Protein AF-A0A7V8ECC7-F1 (afdb_monomer_lite)

Radius of gyration: 17.74 Å; chains: 1; bounding box: 65×34×39 Å

Secondary structure (DSSP, 8-state):
-PPPSSTT-HHHHHHHHHHT--HHHHHHHH-TTHHHH---HHHHHHHHHHTTEEEEEEE-HHHHHHH--------THHHHHHT--EEEEEE-TTS-EEEEEE-SS-EE---TT--S-B-GGGSEEEEEEEEEEP----S-------------

Foldseek 3Di:
DAAQPAPACQVLSQLCVLVVHDSVVSCVLVDVCRNPVHDDVVSVLVSLVVVQWPWDKFFEPVQCVLPVDDDDGDYLCVLQVVLAKKWWWFQDPVRDTGIWIDHSAWIHGNHPVDPDTHGSVVTHTGMITTTGHDPPPPDDPPPDDDDDDDDD

Sequence (152 aa):
MISQRTPFDCGIATLANALGITYEQSLNHYGHDKQRNGVTIQQTASILFALGYAPVYTALPGFVKASGIDMSTASPDILERLAHPAILQILTPSGLLHQVFFDGKNIHDPSPSVDGPRSVSEYECVDAVILYERFHRGGFLSNRKGLMGDGL

Structure (mmCIF, N/CA/C/O backbone):
data_AF-A0A7V8ECC7-F1
#
_entry.id   AF-A0A7V8ECC7-F1
#
loop_
_atom_site.group_PDB
_atom_site.id
_atom_site.type_symbol
_atom_site.label_atom_id
_atom_site.label_alt_id
_atom_site.label_comp_id
_atom_site.label_asym_id
_atom_site.label_entity_id
_atom_site.label_seq_id
_atom_site.pdbx_PDB_ins_code
_atom_site.Cartn_x
_atom_site.Cartn_y
_atom_site.Cartn_z
_atom_site.occupancy
_atom_site.B_iso_or_equiv
_atom_site.auth_seq_id
_atom_site.auth_comp_id
_atom_site.auth_asym_id
_atom_site.auth_atom_id
_atom_site.pdbx_PDB_model_num
ATOM 1 N N . MET A 1 1 ? -11.295 9.871 -0.480 1.00 87.19 1 MET A N 1
ATOM 2 C CA . MET A 1 1 ? -9.991 9.188 -0.537 1.00 87.19 1 MET A CA 1
ATOM 3 C C . MET A 1 1 ? -8.950 10.117 0.072 1.00 87.19 1 MET A C 1
ATOM 5 O O . MET A 1 1 ? -8.998 11.311 -0.199 1.00 87.19 1 MET A O 1
ATOM 9 N N . ILE A 1 2 ? -8.085 9.603 0.943 1.00 95.12 2 ILE A N 1
ATOM 10 C CA . ILE A 1 2 ? -6.954 10.328 1.530 1.00 95.12 2 ILE A CA 1
ATOM 11 C C . ILE A 1 2 ? -5.767 10.197 0.576 1.00 95.12 2 ILE A C 1
ATOM 13 O O . ILE A 1 2 ? -5.326 9.080 0.313 1.00 95.12 2 ILE A O 1
ATOM 17 N N . SER A 1 3 ? -5.260 11.321 0.073 1.00 96.31 3 SER A N 1
ATOM 18 C CA . SER A 1 3 ? -4.077 11.350 -0.792 1.00 96.31 3 SER A CA 1
ATOM 19 C C . SER A 1 3 ? -2.780 11.320 0.017 1.00 96.31 3 SER A C 1
ATOM 21 O O . SER A 1 3 ? -2.717 11.821 1.146 1.00 96.31 3 SER A O 1
ATOM 23 N N . GLN A 1 4 ? -1.733 10.761 -0.584 1.00 95.31 4 GLN A N 1
ATOM 24 C CA . GLN A 1 4 ? -0.362 10.866 -0.096 1.00 95.31 4 GLN A CA 1
ATOM 25 C C . GLN A 1 4 ? 0.095 12.337 -0.176 1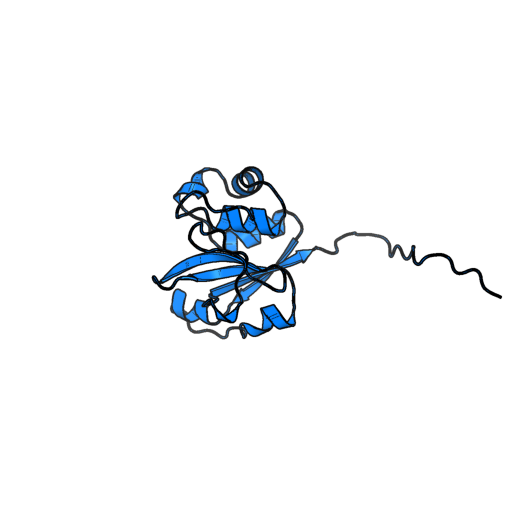.00 95.31 4 GLN A C 1
ATOM 27 O O . GLN A 1 4 ? -0.332 13.079 -1.064 1.00 95.31 4 GLN A O 1
ATOM 32 N N . ARG A 1 5 ? 0.933 12.788 0.760 1.00 94.38 5 ARG A N 1
ATOM 33 C CA . ARG A 1 5 ? 1.390 14.188 0.857 1.00 94.38 5 ARG A CA 1
ATOM 34 C C . ARG A 1 5 ? 2.840 14.354 0.422 1.00 94.38 5 ARG A C 1
ATOM 36 O O . ARG A 1 5 ? 3.260 15.463 0.098 1.00 94.38 5 ARG A O 1
ATOM 43 N N . THR A 1 6 ? 3.609 13.272 0.429 1.00 92.31 6 THR A N 1
ATOM 44 C CA . THR A 1 6 ? 5.003 13.225 -0.007 1.00 92.31 6 THR A CA 1
ATOM 45 C C . THR A 1 6 ? 5.186 12.074 -0.997 1.00 92.31 6 THR A C 1
ATOM 47 O O . THR A 1 6 ? 4.327 11.205 -1.115 1.00 92.31 6 THR A O 1
ATOM 50 N N . PRO A 1 7 ? 6.312 11.998 -1.720 1.00 90.81 7 PRO A N 1
ATOM 51 C CA . PRO A 1 7 ? 6.609 10.832 -2.553 1.00 90.81 7 PRO A CA 1
ATOM 52 C C . PRO A 1 7 ? 6.763 9.512 -1.776 1.00 90.81 7 PRO A C 1
ATOM 54 O O . PRO A 1 7 ? 6.812 8.456 -2.395 1.00 90.81 7 PRO A O 1
ATOM 57 N N . PHE A 1 8 ? 6.861 9.559 -0.443 1.00 92.94 8 PHE A N 1
ATOM 58 C CA . PHE A 1 8 ? 7.220 8.408 0.389 1.00 92.94 8 PHE A CA 1
ATOM 59 C C . PHE A 1 8 ? 6.067 7.903 1.265 1.00 92.94 8 PHE A C 1
ATOM 61 O O . PHE A 1 8 ? 6.144 6.802 1.796 1.00 92.94 8 PHE A O 1
ATOM 68 N N . ASP A 1 9 ? 4.992 8.670 1.446 1.00 95.62 9 ASP A N 1
ATOM 69 C CA . ASP A 1 9 ? 3.944 8.375 2.432 1.00 95.62 9 ASP A CA 1
ATOM 70 C C . ASP A 1 9 ? 2.705 7.669 1.854 1.00 95.62 9 ASP A C 1
ATOM 72 O O . ASP A 1 9 ? 1.646 7.646 2.488 1.00 95.62 9 ASP A O 1
ATOM 76 N N . CYS A 1 10 ? 2.829 7.032 0.686 1.00 96.94 10 CYS A N 1
ATOM 77 C CA . CYS A 1 10 ? 1.734 6.286 0.070 1.00 96.94 10 CYS A CA 1
ATOM 78 C C . CYS A 1 10 ? 1.185 5.174 0.969 1.00 96.94 10 CYS A C 1
ATOM 80 O O . CYS A 1 10 ? -0.028 5.028 1.075 1.00 96.94 10 CYS A O 1
ATOM 82 N N . GLY A 1 11 ? 2.040 4.447 1.695 1.00 97.50 11 GLY A N 1
ATOM 83 C CA . GLY A 1 11 ? 1.586 3.425 2.643 1.00 97.50 11 GLY A CA 1
ATOM 84 C C . GLY A 1 11 ? 0.805 3.999 3.832 1.00 97.50 11 GLY A C 1
ATOM 85 O O . GLY A 1 11 ? -0.163 3.390 4.279 1.00 97.50 11 GLY A O 1
ATOM 86 N N . ILE A 1 12 ? 1.143 5.213 4.287 1.00 98.06 12 ILE A N 1
ATOM 87 C CA . ILE A 1 12 ? 0.396 5.911 5.348 1.00 98.06 12 ILE A CA 1
ATOM 88 C C . ILE A 1 12 ? -1.005 6.273 4.845 1.00 98.06 12 ILE A C 1
ATOM 90 O O . ILE A 1 12 ? -1.999 5.968 5.508 1.00 98.06 12 ILE A O 1
ATOM 94 N N . ALA A 1 13 ? -1.103 6.888 3.665 1.00 98.06 13 ALA A N 1
ATOM 95 C CA . ALA A 1 13 ? -2.388 7.237 3.068 1.00 98.06 13 ALA A CA 1
ATOM 96 C C . ALA A 1 13 ? -3.229 5.986 2.755 1.00 98.06 13 ALA A C 1
ATOM 98 O O . ALA A 1 13 ? -4.426 5.951 3.036 1.00 98.06 13 ALA A O 1
ATOM 99 N N . THR A 1 14 ? -2.604 4.928 2.244 1.00 98.31 14 THR A N 1
ATOM 100 C CA . THR A 1 14 ? -3.257 3.650 1.939 1.00 98.31 14 THR A CA 1
ATOM 101 C C . THR A 1 14 ? -3.824 2.977 3.182 1.00 98.31 14 THR A C 1
ATOM 103 O O . THR A 1 14 ? -4.998 2.610 3.178 1.00 98.31 14 THR A O 1
ATOM 106 N N . LEU A 1 15 ? -3.061 2.892 4.279 1.00 98.38 15 LEU A N 1
ATOM 107 C CA . LEU A 1 15 ? -3.580 2.371 5.546 1.00 98.38 15 LEU A CA 1
ATOM 108 C C . LEU A 1 15 ? -4.738 3.231 6.080 1.00 98.38 15 LEU A C 1
ATOM 110 O O . LEU A 1 15 ? -5.727 2.691 6.573 1.00 98.38 15 LEU A O 1
ATOM 114 N N . ALA A 1 16 ? -4.649 4.559 5.941 1.00 98.12 16 ALA A N 1
ATOM 115 C CA . ALA A 1 16 ? -5.713 5.466 6.363 1.00 98.12 16 ALA A CA 1
ATOM 116 C C . ALA A 1 16 ? -7.025 5.203 5.602 1.00 98.12 16 ALA A C 1
ATOM 118 O O . ALA A 1 16 ? -8.084 5.089 6.219 1.00 98.12 16 ALA A O 1
ATOM 119 N N . ASN A 1 17 ? -6.946 5.043 4.275 1.00 97.62 17 ASN A N 1
ATOM 120 C CA . ASN A 1 17 ? -8.096 4.683 3.444 1.00 97.62 17 ASN A CA 1
ATOM 121 C C . ASN A 1 17 ? -8.651 3.299 3.810 1.00 97.62 17 ASN A C 1
ATOM 123 O O . ASN A 1 17 ? -9.862 3.165 3.968 1.00 97.62 17 ASN A O 1
ATOM 127 N N . ALA A 1 18 ? -7.781 2.301 3.989 1.00 97.25 18 ALA A N 1
ATOM 128 C CA . ALA A 1 18 ? -8.188 0.929 4.284 1.00 97.25 18 ALA A CA 1
ATOM 129 C C . ALA A 1 18 ? -8.928 0.797 5.624 1.00 97.25 18 ALA A C 1
ATOM 131 O O . ALA A 1 18 ? -9.862 0.009 5.740 1.00 97.25 18 ALA A O 1
ATOM 132 N N . LEU A 1 19 ? -8.524 1.576 6.632 1.00 96.44 19 LEU A N 1
ATOM 133 C CA . LEU A 1 19 ? -9.116 1.542 7.972 1.00 96.44 19 LEU A CA 1
ATOM 134 C C . LEU A 1 19 ? -10.216 2.591 8.195 1.00 96.44 19 LEU A C 1
ATOM 136 O O . LEU A 1 19 ? -10.827 2.608 9.262 1.00 96.44 19 LEU A O 1
ATOM 140 N N . GLY A 1 20 ? -10.453 3.493 7.238 1.00 96.50 20 GLY A N 1
ATOM 141 C CA . GLY A 1 20 ? -11.392 4.606 7.415 1.00 96.50 20 GLY A CA 1
ATOM 142 C C . GLY A 1 20 ? -10.980 5.584 8.525 1.00 96.50 20 GLY A C 1
ATOM 143 O O . GLY A 1 20 ? -11.839 6.169 9.184 1.00 96.50 20 GLY A O 1
ATOM 144 N N . ILE A 1 21 ? -9.674 5.753 8.749 1.00 97.56 21 ILE A N 1
ATOM 145 C CA . ILE A 1 21 ? -9.103 6.650 9.767 1.00 97.56 21 ILE A CA 1
ATOM 146 C C . ILE A 1 21 ? -8.451 7.871 9.116 1.00 97.56 21 ILE A C 1
ATOM 148 O O . ILE A 1 21 ? -8.227 7.921 7.910 1.00 97.56 21 ILE A O 1
ATOM 152 N N . THR A 1 22 ? -8.116 8.880 9.916 1.00 98.00 22 THR A N 1
ATOM 153 C CA . THR A 1 22 ? -7.379 10.051 9.424 1.00 98.00 22 THR A CA 1
ATOM 154 C C . THR A 1 22 ? -5.933 9.701 9.066 1.00 98.00 22 THR A C 1
ATOM 156 O O . THR A 1 22 ? -5.339 8.773 9.620 1.00 98.00 22 THR A O 1
ATOM 159 N N . TYR A 1 23 ? -5.330 10.504 8.183 1.00 97.50 23 TYR A N 1
ATOM 160 C CA . TYR A 1 23 ? -3.907 10.391 7.853 1.00 97.50 23 TYR A CA 1
ATOM 161 C C . TYR A 1 23 ? -3.031 10.436 9.117 1.00 97.50 23 TYR A C 1
ATOM 163 O O . TYR A 1 23 ? -2.111 9.636 9.240 1.00 97.50 23 TYR A O 1
ATOM 171 N N . GLU A 1 24 ? -3.336 11.308 10.087 1.00 97.38 24 GLU A N 1
ATOM 172 C CA . GLU A 1 24 ? -2.506 11.433 11.296 1.00 97.38 24 GLU A CA 1
ATOM 173 C C . GLU A 1 24 ? -2.615 10.214 12.209 1.00 97.38 24 GLU A C 1
ATOM 175 O O . GLU A 1 24 ? -1.622 9.789 12.792 1.00 97.38 24 GLU A O 1
ATOM 180 N N . GLN A 1 25 ? -3.799 9.603 12.302 1.00 97.75 25 GLN A N 1
ATOM 181 C CA . GLN A 1 25 ? -3.958 8.337 13.021 1.00 97.75 25 GLN A CA 1
ATOM 182 C C . GLN A 1 25 ? -3.139 7.225 12.360 1.00 97.75 25 GLN A C 1
ATOM 184 O O . GLN A 1 25 ? -2.440 6.493 13.055 1.00 97.75 25 GLN A O 1
ATOM 189 N N . SER A 1 26 ? -3.162 7.145 11.026 1.00 97.88 26 SER A N 1
ATOM 190 C CA . SER A 1 26 ? -2.321 6.209 10.274 1.00 97.88 26 SER A CA 1
ATOM 191 C C . SER A 1 26 ? -0.827 6.471 10.496 1.00 97.88 26 SER A C 1
ATOM 193 O O . SER A 1 26 ? -0.074 5.551 10.815 1.00 97.88 26 SER A O 1
ATOM 195 N N . LEU A 1 27 ? -0.394 7.734 10.427 1.00 96.94 27 LEU A N 1
ATOM 196 C CA . LEU A 1 27 ? 0.993 8.123 10.674 1.00 96.94 27 LEU A CA 1
ATOM 197 C C . LEU A 1 27 ? 1.458 7.717 12.076 1.00 96.94 27 LEU A C 1
ATOM 199 O O . LEU A 1 27 ? 2.572 7.220 12.230 1.00 96.94 27 LEU A O 1
ATOM 203 N N . ASN A 1 28 ? 0.601 7.873 13.084 1.00 97.25 28 ASN A N 1
ATOM 204 C CA . ASN A 1 28 ? 0.909 7.491 14.460 1.00 97.25 28 ASN A CA 1
ATOM 205 C C . ASN A 1 28 ? 1.162 5.984 14.618 1.00 97.25 28 ASN A C 1
ATOM 207 O O . ASN A 1 28 ? 1.932 5.596 15.493 1.00 97.25 28 ASN A O 1
ATOM 211 N N . HIS A 1 29 ? 0.565 5.132 13.776 1.00 97.00 29 HIS A N 1
ATOM 212 C CA . HIS A 1 29 ? 0.855 3.695 13.786 1.00 97.00 29 HIS A CA 1
ATOM 213 C C . HIS A 1 29 ? 2.246 3.362 13.234 1.00 97.00 29 HIS A C 1
ATOM 215 O O . HIS A 1 29 ? 2.864 2.400 13.687 1.00 97.00 29 HIS A O 1
ATOM 221 N N . TYR A 1 30 ? 2.747 4.148 12.280 1.00 95.81 30 TYR A N 1
ATOM 222 C CA . TYR A 1 30 ? 4.050 3.929 11.647 1.00 95.81 30 TYR A CA 1
ATOM 223 C C . TYR A 1 30 ? 5.211 4.658 12.337 1.00 95.81 30 TYR A C 1
ATOM 225 O O . TYR A 1 30 ? 6.339 4.163 12.320 1.00 95.81 30 TYR A O 1
ATOM 233 N N . GLY A 1 31 ? 4.944 5.829 12.918 1.00 93.06 31 GLY A N 1
ATOM 234 C CA . GLY A 1 31 ? 5.950 6.774 13.396 1.00 93.06 31 GLY A CA 1
ATOM 235 C C . GLY A 1 31 ? 6.195 7.925 12.412 1.00 93.06 31 GLY A C 1
ATOM 236 O O . GLY A 1 31 ? 6.176 7.758 11.191 1.00 93.06 31 GLY A O 1
ATOM 237 N N . HIS A 1 32 ? 6.442 9.123 12.952 1.00 89.19 32 HIS A N 1
ATOM 238 C CA . HIS A 1 32 ? 6.552 10.362 12.168 1.00 89.19 32 HIS A CA 1
ATOM 239 C C . HIS A 1 32 ? 7.704 10.374 11.147 1.00 89.19 32 HIS A C 1
ATOM 241 O O . HIS A 1 32 ? 7.626 11.076 10.140 1.00 89.19 32 HIS A O 1
ATOM 247 N N . ASP A 1 33 ? 8.766 9.592 11.358 1.00 87.25 33 ASP A N 1
ATOM 248 C CA . ASP A 1 33 ? 9.901 9.502 10.432 1.00 87.25 33 ASP A CA 1
ATOM 249 C C . ASP A 1 33 ? 9.523 8.860 9.085 1.00 87.25 33 ASP A C 1
ATOM 251 O O . ASP A 1 33 ? 10.180 9.100 8.067 1.00 87.25 33 ASP A O 1
ATOM 255 N N . LYS A 1 34 ? 8.434 8.081 9.042 1.00 87.69 34 LYS A N 1
ATOM 256 C CA . LYS A 1 34 ? 8.020 7.335 7.846 1.00 87.69 34 LYS A CA 1
ATOM 257 C C . LYS A 1 34 ? 7.480 8.199 6.716 1.00 87.69 34 LYS A C 1
ATOM 259 O O . LYS A 1 34 ? 7.516 7.766 5.569 1.00 87.69 34 LYS A O 1
ATOM 264 N N . GLN A 1 35 ? 7.137 9.458 6.985 1.00 87.62 35 GLN A N 1
ATOM 265 C CA . GLN A 1 35 ? 6.808 10.426 5.929 1.00 87.62 35 GLN A CA 1
ATOM 266 C C . GLN A 1 35 ? 7.978 10.719 4.977 1.00 87.62 35 GLN A C 1
ATOM 268 O O . GLN A 1 35 ? 7.762 11.274 3.899 1.00 87.62 35 GLN A O 1
ATOM 273 N N . ARG A 1 36 ? 9.216 10.396 5.385 1.00 88.69 36 ARG A N 1
ATOM 274 C CA . ARG A 1 36 ? 10.444 10.665 4.618 1.00 88.69 36 ARG A CA 1
ATOM 275 C C . ARG A 1 36 ? 11.167 9.408 4.138 1.00 88.69 36 ARG A C 1
ATOM 277 O O . ARG A 1 36 ? 11.985 9.512 3.235 1.00 88.69 36 ARG A O 1
ATOM 284 N N . ASN A 1 37 ? 10.875 8.253 4.734 1.00 89.06 37 ASN A N 1
ATOM 285 C CA . ASN A 1 37 ? 11.599 7.001 4.481 1.00 89.06 37 ASN A CA 1
ATOM 286 C C . ASN A 1 37 ? 10.734 5.916 3.828 1.00 89.06 37 ASN A C 1
ATOM 288 O O . ASN A 1 37 ? 11.255 4.876 3.435 1.00 89.06 37 ASN A O 1
ATOM 292 N N . GLY A 1 38 ? 9.424 6.143 3.732 1.00 92.88 38 GLY A N 1
ATOM 293 C CA . GLY A 1 38 ? 8.480 5.140 3.271 1.00 92.88 38 GLY A CA 1
ATOM 294 C C . GLY A 1 38 ? 8.274 4.008 4.265 1.00 92.88 38 GLY A C 1
ATOM 295 O O . GLY A 1 38 ? 8.839 3.983 5.363 1.00 92.88 38 GLY A O 1
ATOM 296 N N . VAL A 1 39 ? 7.395 3.090 3.878 1.00 95.12 39 VAL A N 1
ATOM 297 C CA . VAL A 1 39 ? 7.006 1.935 4.685 1.00 95.12 39 VAL A CA 1
ATOM 298 C C . VAL A 1 39 ? 6.967 0.692 3.814 1.00 95.12 39 VAL A C 1
ATOM 300 O O . VAL A 1 39 ? 6.635 0.758 2.630 1.00 95.12 39 VAL A O 1
ATOM 303 N N . THR A 1 40 ? 7.290 -0.454 4.400 1.00 95.25 40 THR A N 1
ATOM 304 C CA . THR A 1 40 ? 7.171 -1.743 3.717 1.00 95.25 40 THR A CA 1
ATOM 305 C C . THR A 1 40 ? 5.785 -2.334 3.937 1.00 95.25 40 THR A C 1
ATOM 307 O O . THR A 1 40 ? 5.124 -2.055 4.941 1.00 95.25 40 THR A O 1
ATOM 310 N N . ILE A 1 41 ? 5.331 -3.201 3.032 1.00 96.00 41 ILE A N 1
ATOM 311 C CA . ILE A 1 41 ? 4.047 -3.884 3.219 1.00 96.00 41 ILE A CA 1
ATOM 312 C C . ILE A 1 41 ? 4.065 -4.830 4.437 1.00 96.00 41 ILE A C 1
ATOM 314 O O . ILE A 1 41 ? 3.042 -5.052 5.080 1.00 96.00 41 ILE A O 1
ATOM 318 N N . GLN A 1 42 ? 5.236 -5.347 4.828 1.00 95.19 42 GLN A N 1
ATOM 319 C CA . GLN A 1 42 ? 5.388 -6.173 6.030 1.00 95.19 42 GLN A CA 1
ATOM 320 C C . GLN A 1 42 ? 5.179 -5.349 7.310 1.00 95.19 42 GLN A C 1
ATOM 322 O O . GLN A 1 42 ? 4.610 -5.855 8.283 1.00 95.19 42 GLN A O 1
ATOM 327 N N . GLN A 1 43 ? 5.584 -4.071 7.314 1.00 95.94 43 GLN A N 1
ATOM 328 C CA . GLN A 1 43 ? 5.254 -3.143 8.402 1.00 95.94 43 GLN A CA 1
ATOM 329 C C . GLN A 1 43 ? 3.743 -2.913 8.470 1.00 95.94 43 GLN A C 1
ATOM 331 O O . GLN A 1 43 ? 3.168 -2.992 9.554 1.00 95.94 43 GLN A O 1
ATOM 336 N N . THR A 1 44 ? 3.091 -2.725 7.319 1.00 96.75 44 THR A N 1
ATOM 337 C CA . THR A 1 44 ? 1.628 -2.624 7.221 1.00 96.75 44 THR A CA 1
ATOM 338 C C . THR A 1 44 ? 0.936 -3.861 7.803 1.00 96.75 44 THR A C 1
ATOM 340 O O . THR A 1 44 ? 0.064 -3.732 8.660 1.00 96.75 44 THR A O 1
ATOM 343 N N . ALA A 1 45 ? 1.365 -5.067 7.418 1.00 96.75 45 ALA A N 1
ATOM 344 C CA . ALA A 1 45 ? 0.833 -6.315 7.967 1.00 96.75 45 ALA A CA 1
ATOM 345 C C . ALA A 1 45 ? 1.026 -6.408 9.491 1.00 96.75 45 ALA A C 1
ATOM 347 O O . ALA A 1 45 ? 0.107 -6.793 10.212 1.00 96.75 45 ALA A O 1
ATOM 348 N N . SER A 1 46 ? 2.195 -6.008 9.999 1.00 96.12 46 SER A N 1
ATOM 349 C CA . SER A 1 46 ? 2.485 -6.014 11.439 1.00 96.12 46 SER A CA 1
ATOM 350 C C . SER A 1 46 ? 1.572 -5.061 12.217 1.00 96.12 46 SER A C 1
ATOM 352 O O . SER A 1 46 ? 1.057 -5.427 13.274 1.00 96.12 46 SER A O 1
ATOM 354 N N . ILE A 1 47 ? 1.316 -3.864 11.678 1.00 96.44 47 ILE A N 1
ATOM 355 C CA . ILE A 1 47 ? 0.379 -2.893 12.260 1.00 96.44 47 ILE A CA 1
ATOM 356 C C . ILE A 1 47 ? -1.042 -3.451 12.261 1.00 96.44 47 ILE A C 1
ATOM 358 O O . ILE A 1 47 ? -1.691 -3.452 13.304 1.00 96.44 47 ILE A O 1
ATOM 362 N N . LEU A 1 48 ? -1.517 -3.980 11.130 1.00 96.25 48 LEU A N 1
ATOM 363 C CA . LEU A 1 48 ? -2.851 -4.577 11.034 1.00 96.25 48 LEU A CA 1
ATOM 364 C C . LEU A 1 48 ? -3.037 -5.697 12.066 1.00 96.25 48 LEU A C 1
ATOM 366 O O . LEU A 1 48 ? -4.045 -5.739 12.771 1.00 96.25 48 LEU A O 1
ATOM 370 N N . PHE A 1 49 ? -2.037 -6.565 12.221 1.00 95.44 49 PHE A N 1
ATOM 371 C CA . PHE A 1 49 ? -2.051 -7.615 13.237 1.00 95.44 49 PHE A CA 1
ATOM 372 C C . PHE A 1 49 ? -2.164 -7.050 14.660 1.00 95.44 49 PHE A C 1
ATOM 374 O O . PHE A 1 49 ? -2.962 -7.552 15.457 1.00 95.44 49 PHE A O 1
ATOM 381 N N . ALA A 1 50 ? -1.387 -6.009 14.981 1.00 95.31 50 ALA A N 1
ATOM 382 C CA . ALA A 1 50 ? -1.415 -5.342 16.284 1.00 95.31 50 ALA A CA 1
ATOM 383 C C . ALA A 1 50 ? -2.761 -4.652 16.563 1.00 95.31 50 ALA A C 1
ATOM 385 O O . ALA A 1 50 ? -3.196 -4.593 17.711 1.00 95.31 50 ALA A O 1
ATOM 386 N N . LEU A 1 51 ? -3.449 -4.197 15.513 1.00 94.56 51 LEU A N 1
ATOM 387 C CA . LEU A 1 51 ? -4.800 -3.637 15.573 1.00 94.56 51 LEU A CA 1
ATOM 388 C C . LEU A 1 51 ? -5.908 -4.696 15.679 1.00 94.56 51 LEU A C 1
ATOM 390 O O . LEU A 1 51 ? -7.082 -4.344 15.751 1.00 94.56 51 LEU A O 1
ATOM 394 N N . GLY A 1 52 ? -5.560 -5.984 15.712 1.00 93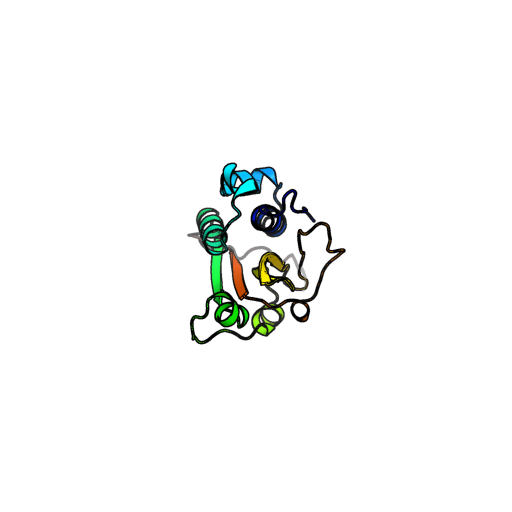.50 52 GLY A N 1
ATOM 395 C CA . GLY A 1 52 ? -6.524 -7.071 15.871 1.00 93.50 52 GLY A CA 1
ATOM 396 C C . GLY A 1 52 ? -7.041 -7.664 14.560 1.00 93.50 52 GLY A C 1
ATOM 397 O O . GLY A 1 52 ? -7.951 -8.486 14.599 1.00 93.50 52 GLY A O 1
ATOM 398 N N . TYR A 1 53 ? -6.453 -7.330 13.413 1.00 94.62 53 TYR A N 1
ATOM 399 C CA . TYR A 1 53 ? -6.737 -8.028 12.158 1.00 94.62 53 TYR A CA 1
ATOM 400 C C . TYR A 1 53 ? -5.970 -9.359 12.073 1.00 94.62 53 TYR A C 1
ATOM 402 O O . TYR A 1 53 ? -5.009 -9.614 12.807 1.00 94.62 53 TYR A O 1
ATOM 410 N N . ALA A 1 54 ? -6.406 -10.223 11.161 1.00 94.00 54 ALA A N 1
ATOM 411 C CA . ALA A 1 54 ? -5.721 -11.430 10.714 1.00 94.00 54 ALA A CA 1
ATOM 412 C C . ALA A 1 54 ? -5.213 -11.208 9.276 1.00 94.00 54 ALA A C 1
ATOM 414 O O . ALA A 1 54 ? -5.798 -11.739 8.332 1.00 94.00 54 ALA A O 1
ATOM 415 N N . PRO A 1 55 ? -4.165 -10.388 9.080 1.00 93.00 55 PRO A N 1
ATOM 416 C CA . PRO A 1 55 ? -3.660 -10.086 7.747 1.00 93.00 55 PRO A CA 1
ATOM 417 C C . PRO A 1 55 ? -3.142 -11.357 7.065 1.00 93.00 55 PRO A C 1
ATOM 419 O O . PRO A 1 55 ? -2.308 -12.071 7.626 1.00 93.00 55 PRO A O 1
ATOM 422 N N . VAL A 1 56 ? -3.607 -11.620 5.843 1.00 94.75 56 VAL A N 1
ATOM 423 C CA . VAL A 1 56 ? -3.107 -12.723 5.009 1.00 94.75 56 VAL A CA 1
ATOM 424 C C . VAL A 1 56 ? -2.215 -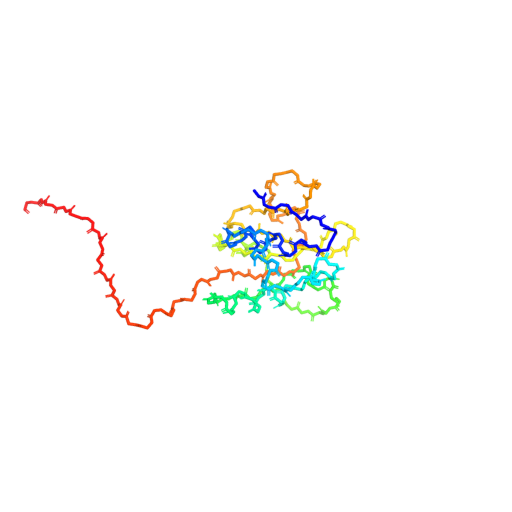12.146 3.921 1.00 94.75 56 VAL A C 1
ATOM 426 O O . VAL A 1 56 ? -2.693 -11.475 3.007 1.00 94.75 56 VAL A O 1
ATOM 429 N N . TYR A 1 57 ? -0.914 -12.403 4.031 1.00 95.19 57 TYR A N 1
ATOM 430 C CA . TYR A 1 57 ? 0.061 -12.008 3.020 1.00 95.19 57 TYR A CA 1
ATOM 431 C C . TYR A 1 57 ? 0.019 -12.965 1.825 1.00 95.19 57 TYR A C 1
ATOM 433 O O . TYR A 1 57 ? 0.063 -14.182 1.997 1.00 95.19 57 TYR A O 1
ATOM 441 N N . THR A 1 58 ? -0.026 -12.410 0.618 1.00 95.94 58 THR A N 1
ATOM 442 C CA . THR A 1 58 ? -0.049 -13.153 -0.644 1.00 95.94 58 THR A CA 1
ATOM 443 C C . THR A 1 58 ? 0.947 -12.531 -1.616 1.00 95.94 58 THR A C 1
ATOM 445 O O . THR A 1 58 ? 0.797 -11.373 -1.995 1.00 95.94 58 THR A O 1
ATOM 448 N N . ALA A 1 59 ? 1.952 -13.298 -2.040 1.00 96.56 59 ALA A N 1
ATOM 449 C CA . ALA A 1 59 ? 2.863 -12.875 -3.100 1.00 96.56 59 ALA A CA 1
ATOM 450 C C . ALA A 1 59 ? 2.193 -13.024 -4.477 1.00 96.56 59 ALA A C 1
ATOM 452 O O . ALA A 1 59 ? 1.590 -14.062 -4.772 1.00 96.56 59 ALA A O 1
ATOM 453 N N . LEU A 1 60 ? 2.328 -11.999 -5.315 1.00 97.00 60 LEU A N 1
ATOM 454 C CA . LEU A 1 60 ? 1.791 -11.925 -6.675 1.00 97.00 60 LEU A CA 1
ATOM 455 C C . LEU A 1 60 ? 2.955 -11.877 -7.685 1.00 97.00 60 LEU A C 1
ATOM 457 O O . LEU A 1 60 ? 4.108 -11.728 -7.272 1.00 97.00 60 LEU A O 1
ATOM 461 N N . PRO A 1 61 ? 2.717 -12.030 -9.002 1.00 95.88 61 PRO A N 1
ATOM 462 C CA . PRO A 1 61 ? 3.798 -12.190 -9.977 1.00 95.88 61 PRO A CA 1
ATOM 463 C C . PRO A 1 61 ? 4.808 -11.033 -9.990 1.00 95.88 61 PRO A C 1
ATOM 465 O O . PRO A 1 61 ? 5.996 -11.258 -10.231 1.00 95.88 61 PRO A O 1
ATOM 468 N N . GLY A 1 62 ? 4.376 -9.812 -9.651 1.00 95.69 62 GLY A N 1
ATOM 469 C CA . GLY A 1 62 ? 5.265 -8.658 -9.524 1.00 95.69 62 GLY A CA 1
ATOM 470 C C . GLY A 1 62 ? 6.340 -8.824 -8.443 1.00 95.69 62 GLY A C 1
ATOM 471 O O . GLY A 1 62 ? 7.391 -8.197 -8.550 1.00 95.69 62 GLY A O 1
ATOM 472 N N . PHE A 1 63 ? 6.148 -9.696 -7.443 1.00 95.88 63 PHE A N 1
ATOM 473 C CA . PHE A 1 63 ? 7.163 -9.999 -6.427 1.00 95.88 63 PHE A CA 1
ATOM 474 C C . PHE A 1 63 ? 8.435 -10.575 -7.036 1.00 95.88 63 PHE A C 1
ATOM 476 O O . PHE A 1 63 ? 9.527 -10.105 -6.720 1.00 95.88 63 PHE A O 1
ATOM 483 N N . VAL A 1 64 ? 8.313 -11.558 -7.934 1.00 95.31 64 VAL A N 1
ATOM 484 C CA . VAL A 1 64 ? 9.472 -12.189 -8.588 1.00 95.31 64 VAL A CA 1
ATOM 485 C C . VAL A 1 64 ? 10.248 -11.144 -9.387 1.00 95.31 64 VAL A C 1
ATOM 487 O O . VAL A 1 64 ? 11.471 -11.074 -9.298 1.00 95.31 64 VAL A O 1
ATOM 490 N N . LYS A 1 65 ? 9.540 -10.260 -10.100 1.00 92.44 65 LYS A N 1
ATOM 491 C CA . LYS A 1 65 ? 10.155 -9.175 -10.874 1.00 92.44 65 LYS A CA 1
ATOM 492 C C . LYS A 1 65 ? 10.841 -8.129 -9.994 1.00 92.44 65 LYS A C 1
ATOM 494 O O . LYS A 1 65 ? 11.950 -7.715 -10.310 1.00 92.44 65 LYS A O 1
ATOM 499 N N . ALA A 1 66 ? 10.193 -7.696 -8.913 1.00 93.06 66 ALA A N 1
ATOM 500 C CA . ALA A 1 66 ? 10.716 -6.652 -8.034 1.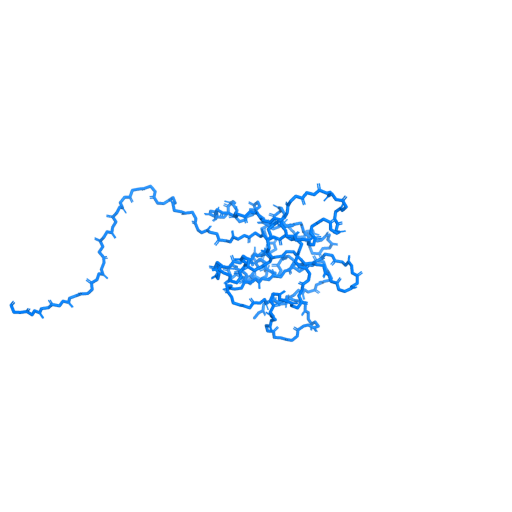00 93.06 66 ALA A CA 1
ATOM 501 C C . ALA A 1 66 ? 11.870 -7.143 -7.144 1.00 93.06 66 ALA A C 1
ATOM 503 O O . ALA A 1 66 ? 12.776 -6.373 -6.836 1.00 93.06 66 ALA A O 1
ATOM 504 N N . SER A 1 67 ? 11.842 -8.412 -6.723 1.00 92.31 67 SER A N 1
ATOM 505 C CA . SER A 1 67 ? 12.834 -8.988 -5.803 1.00 92.31 67 SER A CA 1
ATOM 506 C C . SER A 1 67 ? 13.958 -9.763 -6.493 1.00 92.31 67 SER A C 1
ATOM 508 O O . SER A 1 67 ? 15.027 -9.926 -5.907 1.00 92.31 67 SER A O 1
ATOM 510 N N . GLY A 1 68 ? 13.726 -10.277 -7.706 1.00 93.38 68 GLY A N 1
ATOM 511 C CA . GLY A 1 68 ? 14.620 -11.228 -8.372 1.00 93.38 68 GLY A CA 1
ATOM 512 C C . GLY A 1 68 ? 14.627 -12.629 -7.744 1.00 93.38 68 GLY A C 1
ATOM 513 O O . GLY A 1 68 ? 15.459 -13.454 -8.115 1.00 93.38 68 GLY A O 1
ATOM 514 N N . ILE A 1 69 ? 13.732 -12.906 -6.789 1.00 94.38 69 ILE A N 1
ATOM 515 C CA . ILE A 1 69 ? 13.620 -14.205 -6.122 1.00 94.38 69 ILE A CA 1
ATOM 516 C C . ILE A 1 69 ? 12.665 -15.088 -6.922 1.00 94.38 69 ILE A C 1
ATOM 518 O O . ILE A 1 69 ? 11.482 -14.774 -7.046 1.00 94.38 69 ILE A O 1
ATOM 522 N N . ASP A 1 70 ? 13.173 -16.210 -7.427 1.00 94.38 70 ASP A N 1
ATOM 523 C CA . ASP A 1 70 ? 12.360 -17.219 -8.104 1.00 94.38 70 ASP A CA 1
ATOM 524 C C . ASP A 1 70 ? 11.518 -18.010 -7.089 1.00 94.38 70 ASP A C 1
ATOM 526 O O . ASP A 1 70 ? 12.051 -18.664 -6.188 1.00 94.38 70 ASP A O 1
ATOM 530 N N . MET A 1 71 ? 10.193 -17.910 -7.207 1.00 94.31 71 MET A N 1
ATOM 531 C CA . MET A 1 71 ? 9.237 -18.612 -6.355 1.00 94.31 71 MET A CA 1
ATOM 532 C C . MET A 1 71 ? 7.845 -18.694 -6.993 1.00 94.31 71 MET A C 1
ATOM 534 O O . MET A 1 71 ? 7.485 -17.914 -7.875 1.00 94.31 71 MET A O 1
ATOM 538 N N . SER A 1 72 ? 7.011 -19.602 -6.481 1.00 95.38 72 SER A N 1
ATOM 539 C CA . SER A 1 72 ? 5.594 -19.665 -6.845 1.00 95.38 72 SER A CA 1
ATOM 540 C C . SER A 1 72 ? 4.819 -18.465 -6.296 1.00 95.38 72 SER A C 1
ATOM 542 O O . SER A 1 72 ? 4.939 -18.138 -5.113 1.00 95.38 72 SER A O 1
ATOM 544 N N . THR A 1 73 ? 3.961 -17.874 -7.123 1.00 96.75 73 THR A N 1
ATOM 545 C CA . THR A 1 73 ? 3.081 -16.754 -6.760 1.00 96.75 73 THR A CA 1
ATOM 546 C C . THR A 1 73 ? 1.619 -17.099 -7.038 1.00 96.75 73 THR A C 1
ATOM 548 O O . THR A 1 73 ? 1.319 -18.024 -7.797 1.00 96.75 73 THR A O 1
ATOM 551 N N . ALA A 1 74 ? 0.693 -16.387 -6.393 1.00 96.06 74 ALA A N 1
ATOM 552 C CA . ALA A 1 74 ? -0.730 -16.506 -6.696 1.00 96.06 74 ALA A CA 1
ATOM 553 C C . ALA A 1 74 ? -1.094 -15.709 -7.962 1.00 96.06 74 ALA A C 1
ATOM 555 O O . ALA A 1 74 ? -0.439 -14.719 -8.283 1.00 96.06 74 ALA A O 1
ATOM 556 N N . SER A 1 75 ? -2.167 -16.103 -8.660 1.00 94.25 75 SER A N 1
ATOM 557 C CA . SER A 1 75 ? -2.725 -15.286 -9.752 1.00 94.25 75 SER A CA 1
ATOM 558 C C . SER A 1 75 ? -3.350 -13.999 -9.190 1.00 94.25 75 SER A C 1
ATOM 560 O O . SER A 1 75 ? -4.093 -14.103 -8.209 1.00 94.25 75 SER A O 1
ATOM 562 N N . PRO A 1 76 ? -3.138 -12.819 -9.811 1.00 92.62 76 PRO A N 1
ATOM 563 C CA . PRO A 1 76 ? -3.817 -11.573 -9.439 1.00 92.62 76 PRO A CA 1
ATOM 564 C C . PRO A 1 76 ? -5.348 -11.676 -9.390 1.00 92.62 76 PRO A C 1
ATOM 566 O O . PRO A 1 76 ? -5.966 -11.019 -8.553 1.00 92.62 76 PRO A O 1
ATOM 569 N N . ASP A 1 77 ? -5.953 -12.569 -10.184 1.00 93.50 77 ASP A N 1
ATOM 570 C CA . ASP A 1 77 ? -7.404 -12.824 -10.192 1.00 93.50 77 ASP A CA 1
ATOM 571 C C . ASP A 1 77 ? -7.953 -13.225 -8.814 1.00 93.50 77 ASP A C 1
ATOM 573 O O . ASP A 1 77 ? -9.158 -13.153 -8.571 1.00 93.50 77 ASP A O 1
ATOM 577 N N . ILE A 1 78 ? -7.094 -13.675 -7.887 1.00 93.50 78 ILE A N 1
ATOM 578 C CA . ILE A 1 78 ? -7.508 -13.983 -6.517 1.00 93.50 78 ILE A CA 1
ATOM 579 C C . ILE A 1 78 ? -8.119 -12.765 -5.815 1.00 93.50 78 ILE A C 1
ATOM 581 O O . ILE A 1 78 ? -9.044 -12.936 -5.026 1.00 93.50 78 ILE A O 1
ATOM 585 N N . LEU A 1 79 ? -7.652 -11.551 -6.125 1.00 94.44 79 LEU A N 1
ATOM 586 C CA . LEU A 1 79 ? -8.158 -10.312 -5.531 1.00 94.44 79 LEU A CA 1
ATOM 587 C C . LEU A 1 79 ? -9.623 -10.084 -5.916 1.00 94.44 79 LEU A C 1
ATOM 589 O O . LEU A 1 79 ? -10.474 -9.890 -5.050 1.00 94.44 79 LEU A O 1
ATOM 593 N N . GLU A 1 80 ? -9.931 -10.200 -7.207 1.00 93.00 80 GLU A N 1
ATOM 594 C CA . GLU A 1 80 ? -11.287 -10.022 -7.733 1.00 93.00 80 GLU A CA 1
ATOM 595 C C . GLU A 1 80 ? -12.210 -11.181 -7.340 1.00 93.00 80 GLU A C 1
ATOM 597 O O . GLU A 1 80 ? -13.371 -10.967 -7.002 1.00 93.00 80 GLU A O 1
ATOM 602 N N . ARG A 1 81 ? -11.692 -12.416 -7.315 1.00 94.31 81 ARG A N 1
ATOM 603 C CA . ARG A 1 81 ? -12.462 -13.602 -6.908 1.00 94.31 81 ARG A CA 1
ATOM 604 C C . ARG A 1 81 ? -12.833 -13.600 -5.432 1.00 94.31 81 ARG A C 1
ATOM 606 O O . ARG A 1 81 ? -13.917 -14.064 -5.089 1.00 94.31 81 ARG A O 1
ATOM 613 N N . LEU A 1 82 ? -11.926 -13.155 -4.561 1.00 92.94 82 LEU A N 1
ATOM 614 C CA . LEU A 1 82 ? -12.213 -13.026 -3.133 1.00 92.94 82 LEU A CA 1
ATOM 615 C C . LEU A 1 82 ? -13.109 -11.822 -2.848 1.00 92.94 82 LEU A C 1
ATOM 617 O O . LEU A 1 82 ? -13.854 -11.860 -1.872 1.00 92.94 82 LEU A O 1
ATOM 621 N N . ALA A 1 83 ? -13.023 -10.774 -3.678 1.00 94.38 83 ALA A N 1
ATOM 622 C CA . ALA A 1 83 ? -13.750 -9.519 -3.516 1.00 94.38 83 ALA A CA 1
ATOM 623 C C . ALA A 1 83 ? -13.649 -8.964 -2.081 1.00 94.38 83 ALA A C 1
ATOM 625 O O . ALA A 1 83 ? -14.621 -8.471 -1.506 1.00 94.38 83 ALA A O 1
ATOM 626 N N . HIS A 1 84 ? -12.462 -9.096 -1.480 1.00 95.12 84 HIS A N 1
ATOM 627 C CA . HIS A 1 84 ? -12.203 -8.725 -0.093 1.00 95.12 84 HIS A CA 1
ATOM 628 C C . HIS A 1 84 ? -11.188 -7.582 -0.015 1.00 95.12 84 HIS A C 1
ATOM 630 O O . HIS A 1 84 ? -10.258 -7.562 -0.828 1.00 95.12 84 HIS A O 1
ATOM 636 N N . PRO A 1 85 ? -11.322 -6.648 0.947 1.00 96.88 85 PRO A N 1
ATOM 637 C CA . PRO A 1 85 ? -10.397 -5.535 1.064 1.00 96.88 85 PRO A CA 1
ATOM 638 C C . PRO A 1 85 ? -8.948 -5.992 1.253 1.00 96.88 85 PRO A C 1
ATOM 640 O O . PRO A 1 85 ? -8.657 -6.918 2.017 1.00 96.88 85 PRO A O 1
ATOM 643 N N . ALA A 1 86 ? -8.030 -5.322 0.567 1.00 98.06 86 ALA A N 1
ATOM 644 C CA . ALA A 1 86 ? -6.606 -5.610 0.633 1.00 98.06 86 ALA A CA 1
ATOM 645 C C . ALA A 1 86 ? -5.780 -4.326 0.524 1.00 98.06 86 ALA A C 1
ATOM 647 O O . ALA A 1 86 ? -6.152 -3.388 -0.176 1.00 98.06 86 ALA A O 1
ATOM 648 N N . ILE A 1 87 ? -4.626 -4.292 1.182 1.00 98.44 87 ILE A N 1
ATOM 649 C CA . ILE A 1 87 ? -3.568 -3.336 0.850 1.00 98.44 87 ILE A CA 1
ATOM 650 C C . ILE A 1 87 ? -2.622 -4.040 -0.109 1.00 98.44 87 ILE A C 1
ATOM 652 O O . ILE A 1 87 ? -2.154 -5.139 0.184 1.00 98.44 87 ILE A O 1
ATOM 656 N N . LEU A 1 88 ? -2.363 -3.422 -1.255 1.00 98.31 88 LEU A N 1
ATOM 657 C CA . LEU A 1 88 ? -1.502 -3.973 -2.292 1.00 98.31 88 LEU A CA 1
ATOM 658 C C . LEU A 1 88 ? -0.213 -3.167 -2.360 1.00 98.31 88 LEU A C 1
ATOM 660 O O . LEU A 1 88 ? -0.248 -1.939 -2.281 1.00 98.31 88 LEU A O 1
ATOM 664 N N . GLN A 1 89 ? 0.906 -3.846 -2.579 1.00 98.25 89 GLN A N 1
ATOM 665 C CA . GLN A 1 89 ? 2.084 -3.227 -3.165 1.00 98.25 89 GLN A CA 1
ATOM 666 C C . GLN A 1 89 ? 2.054 -3.485 -4.665 1.00 98.25 89 GLN A C 1
ATOM 668 O O . GLN A 1 89 ? 1.776 -4.595 -5.122 1.00 98.25 89 GLN A O 1
ATOM 673 N N . ILE A 1 90 ? 2.359 -2.457 -5.436 1.00 97.44 90 ILE A N 1
ATOM 674 C CA . ILE A 1 90 ? 2.412 -2.505 -6.890 1.00 97.44 90 ILE A CA 1
ATOM 675 C C . ILE A 1 90 ? 3.764 -1.988 -7.374 1.00 97.44 90 ILE A C 1
ATOM 677 O O . ILE A 1 90 ? 4.458 -1.260 -6.657 1.00 97.44 90 ILE A O 1
ATOM 681 N N . LEU A 1 91 ? 4.115 -2.340 -8.606 1.00 95.75 91 LEU A N 1
ATOM 682 C CA . LEU A 1 91 ? 5.232 -1.750 -9.325 1.00 95.75 91 LEU A CA 1
ATOM 683 C C . LEU A 1 91 ? 4.700 -0.654 -10.254 1.00 95.75 91 LEU A C 1
ATOM 685 O O . LEU A 1 91 ? 3.852 -0.907 -11.111 1.00 95.75 91 LEU A O 1
ATOM 689 N N . THR A 1 92 ? 5.171 0.578 -10.080 1.00 91.88 92 THR A N 1
ATOM 690 C CA . THR A 1 92 ? 4.822 1.682 -10.981 1.00 91.88 92 THR A CA 1
ATOM 691 C C . THR A 1 92 ? 5.495 1.497 -12.347 1.00 91.88 92 THR A C 1
ATOM 693 O O . THR A 1 92 ? 6.503 0.792 -12.449 1.00 91.88 92 THR A O 1
ATOM 696 N N . PRO A 1 93 ? 5.042 2.201 -13.403 1.00 88.44 93 PRO A N 1
ATOM 697 C CA . PRO A 1 93 ? 5.728 2.189 -14.698 1.00 88.44 93 PRO A CA 1
ATOM 698 C C . PRO A 1 93 ? 7.201 2.623 -14.633 1.00 88.44 93 PRO A C 1
ATOM 700 O O . PRO A 1 93 ? 8.001 2.213 -15.468 1.00 88.44 93 PRO A O 1
ATOM 703 N N . SER A 1 94 ? 7.575 3.436 -13.636 1.00 87.88 94 SER A N 1
ATOM 704 C CA . SER A 1 94 ? 8.963 3.848 -13.393 1.00 87.88 94 SER A CA 1
ATOM 705 C C . SER A 1 94 ? 9.792 2.813 -12.621 1.00 87.88 94 SER A C 1
ATOM 707 O O . SER A 1 94 ? 10.957 3.072 -12.332 1.00 87.88 94 SER A O 1
ATOM 709 N N . GLY A 1 95 ? 9.210 1.666 -12.261 1.00 88.62 95 GLY A N 1
ATOM 710 C CA . GLY A 1 95 ? 9.870 0.604 -11.502 1.00 88.62 95 GLY A CA 1
ATOM 711 C C . GLY A 1 95 ? 9.961 0.865 -9.997 1.00 88.62 95 GLY A C 1
ATOM 712 O O . GLY A 1 95 ? 10.743 0.204 -9.318 1.00 88.62 95 GLY A O 1
ATOM 713 N N . LEU A 1 96 ? 9.198 1.823 -9.463 1.00 91.75 96 LEU A N 1
ATOM 714 C CA . LEU A 1 96 ? 9.160 2.102 -8.026 1.00 91.75 96 LEU A CA 1
ATOM 715 C C . LEU A 1 96 ? 8.054 1.290 -7.353 1.00 91.75 96 LEU A C 1
ATOM 717 O O . LEU A 1 96 ? 7.009 1.036 -7.950 1.00 91.75 96 LEU A O 1
ATOM 721 N N . LEU A 1 97 ? 8.272 0.908 -6.097 1.00 95.25 97 LEU A N 1
ATOM 722 C CA . LEU A 1 97 ? 7.230 0.289 -5.283 1.00 95.25 97 LEU A CA 1
ATOM 723 C C . LEU A 1 97 ? 6.271 1.357 -4.760 1.00 95.25 97 LEU A C 1
ATOM 725 O O . LEU A 1 97 ? 6.697 2.411 -4.287 1.00 95.25 97 LEU A O 1
ATOM 729 N N . HIS A 1 98 ? 4.978 1.060 -4.825 1.00 97.06 98 HIS A N 1
ATOM 730 C CA . HIS A 1 98 ? 3.908 1.940 -4.367 1.00 97.06 98 HIS A CA 1
ATOM 731 C C . HIS A 1 98 ? 2.822 1.130 -3.658 1.00 97.06 98 HIS A C 1
ATOM 733 O O . HIS A 1 98 ? 2.589 -0.020 -4.024 1.00 97.06 98 HIS A O 1
ATOM 739 N N . GLN A 1 99 ? 2.175 1.697 -2.636 1.00 98.06 99 GLN A N 1
ATOM 740 C CA . GLN A 1 99 ? 1.097 1.021 -1.906 1.00 98.06 99 GLN A CA 1
ATOM 741 C C . GLN A 1 99 ? -0.258 1.640 -2.234 1.00 98.06 99 GLN A C 1
ATOM 743 O O . GLN A 1 99 ? -0.408 2.860 -2.160 1.00 98.06 99 GLN A O 1
ATOM 748 N N . VAL A 1 100 ? -1.247 0.791 -2.512 1.00 98.31 100 VAL A N 1
ATOM 749 C CA . VAL A 1 100 ? -2.618 1.171 -2.890 1.00 98.31 100 VAL A CA 1
ATOM 750 C C . VAL A 1 100 ? -3.654 0.356 -2.110 1.00 98.31 100 VAL A C 1
ATOM 752 O O . VAL A 1 100 ? -3.360 -0.742 -1.628 1.00 98.31 100 VAL A O 1
ATOM 755 N N . PHE A 1 101 ? -4.875 0.877 -1.975 1.00 98.38 101 PHE A N 1
ATOM 756 C CA . PHE A 1 101 ? -5.963 0.196 -1.268 1.00 98.38 101 PHE A CA 1
ATOM 757 C C . PHE A 1 101 ? -6.953 -0.435 -2.250 1.00 98.38 101 PHE A C 1
ATOM 759 O O . PHE A 1 101 ? -7.556 0.269 -3.047 1.00 98.38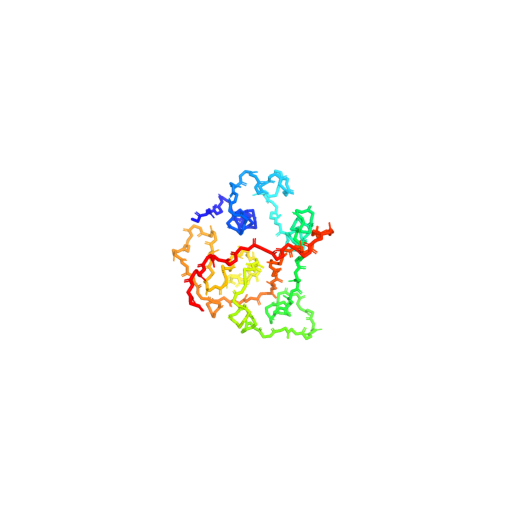 101 PHE A O 1
ATOM 766 N N . PHE A 1 102 ? -7.171 -1.742 -2.173 1.00 98.19 102 PHE A N 1
ATOM 767 C CA . PHE A 1 102 ? -8.241 -2.439 -2.881 1.00 98.19 102 PHE A CA 1
ATOM 768 C C . PHE A 1 102 ? -9.455 -2.601 -1.962 1.00 98.19 102 PHE A C 1
ATOM 770 O O . PHE A 1 102 ? -9.342 -3.208 -0.900 1.00 98.19 102 PHE A O 1
ATOM 777 N N . ASP A 1 103 ? -10.621 -2.095 -2.367 1.00 96.69 103 ASP A N 1
ATOM 778 C CA . ASP A 1 103 ? -11.848 -2.112 -1.548 1.00 96.69 103 ASP A CA 1
ATOM 779 C C . ASP A 1 103 ? -12.691 -3.396 -1.694 1.00 96.69 103 ASP A C 1
ATOM 781 O O . ASP A 1 103 ? -13.802 -3.476 -1.173 1.00 96.69 103 ASP A O 1
ATOM 785 N N . GLY A 1 104 ? -12.173 -4.401 -2.407 1.00 96.31 104 GLY A N 1
ATOM 786 C CA . GLY A 1 104 ? -12.917 -5.596 -2.815 1.00 96.31 104 GLY A CA 1
ATOM 787 C C . GLY A 1 104 ? -13.476 -5.515 -4.239 1.00 96.31 104 GLY A C 1
ATOM 788 O O . GLY A 1 104 ? -13.944 -6.522 -4.766 1.00 96.31 104 GLY A O 1
ATOM 789 N N . LYS A 1 105 ? -13.406 -4.348 -4.888 1.00 96.25 105 LYS A N 1
ATOM 790 C CA . LYS A 1 105 ? -13.841 -4.148 -6.275 1.00 96.25 105 LYS A CA 1
ATOM 791 C C . LYS A 1 105 ? -12.893 -3.266 -7.086 1.00 96.25 105 LYS A C 1
ATOM 793 O O . LYS A 1 105 ? -12.573 -3.612 -8.216 1.00 96.25 105 LYS A O 1
ATOM 798 N N . ASN A 1 106 ? -12.462 -2.137 -6.535 1.00 96.94 106 ASN A N 1
ATOM 799 C CA . ASN A 1 106 ? -11.592 -1.168 -7.188 1.00 96.94 106 ASN A CA 1
ATOM 800 C C . ASN A 1 106 ? -10.360 -0.869 -6.332 1.00 96.94 106 ASN A C 1
ATOM 802 O O . ASN A 1 106 ? -10.374 -0.991 -5.106 1.00 96.94 106 ASN A O 1
ATOM 806 N N . ILE A 1 107 ? -9.306 -0.414 -6.999 1.00 97.81 107 ILE A N 1
ATOM 807 C CA . ILE A 1 107 ? -8.101 0.128 -6.389 1.00 97.81 107 ILE A CA 1
ATOM 808 C C . ILE A 1 107 ? -8.253 1.640 -6.217 1.00 97.81 107 ILE A C 1
ATOM 810 O O . ILE A 1 107 ? -8.559 2.367 -7.159 1.00 97.81 107 ILE A O 1
ATOM 814 N N . HIS A 1 108 ? -7.996 2.105 -5.003 1.00 97.56 108 HIS A N 1
ATOM 815 C CA . HIS A 1 108 ? -7.892 3.497 -4.595 1.00 97.56 108 HIS A CA 1
ATOM 816 C C . HIS A 1 108 ? -6.414 3.822 -4.406 1.00 97.56 108 HIS A C 1
ATOM 818 O O . HIS A 1 108 ? -5.804 3.478 -3.389 1.00 97.56 108 HIS A O 1
ATOM 824 N N . ASP A 1 109 ? -5.836 4.449 -5.423 1.00 97.69 109 ASP A N 1
ATOM 825 C CA . ASP A 1 109 ? -4.443 4.879 -5.426 1.00 97.69 109 ASP A CA 1
ATOM 826 C C . ASP A 1 109 ? -4.325 6.249 -4.737 1.00 97.69 109 ASP A C 1
ATOM 828 O O . ASP A 1 109 ? -4.957 7.203 -5.189 1.00 97.69 109 ASP A O 1
ATOM 832 N N . PRO A 1 110 ? -3.548 6.384 -3.645 1.00 97.25 110 PRO A N 1
ATOM 833 C CA . PRO A 1 110 ? -3.425 7.653 -2.935 1.00 97.25 110 PRO A CA 1
ATOM 834 C C . PRO A 1 110 ? -2.560 8.690 -3.672 1.00 97.25 110 PRO A C 1
ATOM 836 O O . PRO A 1 110 ? -2.417 9.808 -3.168 1.00 97.25 110 PRO A O 1
ATOM 839 N N . SER A 1 111 ? -1.950 8.354 -4.813 1.00 95.56 111 SER A N 1
ATOM 840 C CA . SER A 1 111 ? -1.143 9.292 -5.591 1.00 95.56 111 SER A CA 1
ATOM 841 C C . SER A 1 111 ? -1.988 10.478 -6.074 1.00 95.56 111 SER A C 1
ATOM 843 O O . SER A 1 111 ? -3.033 10.273 -6.691 1.00 95.56 111 SER A O 1
ATOM 845 N N . PRO A 1 112 ? -1.531 11.733 -5.895 1.00 93.12 112 PRO A N 1
ATOM 846 C CA . PRO A 1 112 ? -2.256 12.910 -6.373 1.00 93.12 112 PRO A CA 1
ATOM 847 C C . PRO A 1 112 ? -2.335 12.997 -7.903 1.00 93.12 112 PRO A C 1
ATOM 849 O O . PRO A 1 112 ? -3.063 13.836 -8.421 1.00 93.12 112 PRO A O 1
ATOM 852 N N . SER A 1 113 ? -1.566 12.181 -8.632 1.00 92.06 113 SER A N 1
ATOM 853 C CA . SER A 1 113 ? -1.604 12.122 -10.095 1.00 92.06 113 SER A CA 1
ATOM 854 C C . SER A 1 113 ? -2.619 11.117 -10.640 1.00 92.06 113 SER A C 1
ATOM 856 O O . SER A 1 113 ? -2.713 10.965 -11.858 1.00 92.06 113 SER A O 1
ATOM 858 N N . VAL A 1 114 ? -3.291 10.354 -9.774 1.00 92.62 114 VAL A N 1
ATOM 859 C CA . VAL A 1 114 ? -4.261 9.335 -10.179 1.00 92.62 114 VAL A CA 1
ATOM 860 C C . VAL A 1 114 ? -5.655 9.813 -9.815 1.00 92.62 114 VAL A C 1
ATOM 862 O O . VAL A 1 114 ? -6.005 9.945 -8.645 1.00 92.62 114 VAL A O 1
ATOM 865 N N . ASP A 1 115 ? -6.460 10.045 -10.846 1.00 90.19 115 ASP A N 1
ATOM 866 C CA . ASP A 1 115 ? -7.852 10.428 -10.679 1.00 90.19 115 ASP A CA 1
ATOM 867 C C . ASP A 1 115 ? -8.751 9.192 -10.627 1.00 90.19 115 ASP A C 1
ATOM 869 O O . ASP A 1 115 ? -8.818 8.400 -11.570 1.00 90.19 115 ASP A O 1
ATOM 873 N N . GLY A 1 116 ? -9.493 9.074 -9.527 1.00 91.00 116 GLY A N 1
ATOM 874 C CA . GLY A 1 116 ? -10.542 8.076 -9.351 1.00 91.00 116 GLY A CA 1
ATOM 875 C C . GLY A 1 116 ? -10.055 6.633 -9.146 1.00 91.00 116 GLY A C 1
ATOM 876 O O . GLY A 1 116 ? -8.855 6.362 -9.087 1.00 91.00 116 GLY A O 1
ATOM 877 N N . PRO A 1 117 ? -11.001 5.693 -8.975 1.00 94.00 117 PRO A N 1
ATOM 878 C CA . PRO A 1 117 ? -10.687 4.284 -8.778 1.00 94.00 117 PRO A CA 1
ATOM 879 C C . PRO A 1 117 ? -10.173 3.615 -10.058 1.00 94.00 117 PRO A C 1
ATOM 881 O O . PRO A 1 117 ? -10.561 3.988 -11.165 1.00 94.00 117 PRO A O 1
ATOM 884 N N . ARG A 1 118 ? -9.347 2.582 -9.890 1.00 95.69 118 ARG A N 1
ATOM 885 C CA . ARG A 1 118 ? -8.696 1.807 -10.959 1.00 95.69 118 ARG A CA 1
ATOM 886 C C . ARG A 1 118 ? -9.009 0.318 -10.830 1.00 95.69 118 ARG A C 1
ATOM 888 O O . ARG A 1 118 ? -9.419 -0.133 -9.759 1.00 95.69 118 ARG A O 1
ATOM 895 N N . SER A 1 119 ? -8.819 -0.460 -11.890 1.00 95.25 119 SER A N 1
ATOM 896 C CA . SER A 1 119 ? -8.948 -1.922 -11.827 1.00 95.25 119 SER A CA 1
ATOM 897 C C . SER A 1 119 ? -7.620 -2.602 -11.485 1.00 95.25 119 SER A C 1
ATOM 899 O O . SER A 1 119 ? -6.541 -2.035 -11.660 1.00 95.25 119 SER A O 1
ATOM 901 N N . VAL A 1 120 ? -7.686 -3.851 -11.008 1.00 94.44 120 VAL A N 1
ATOM 902 C CA . VAL A 1 120 ? -6.492 -4.659 -10.691 1.00 94.44 120 VAL A CA 1
ATOM 903 C C . VAL A 1 120 ? -5.605 -4.842 -11.923 1.00 94.44 120 VAL A C 1
ATOM 905 O O . VAL A 1 120 ? -4.387 -4.733 -11.828 1.00 94.44 120 VAL A O 1
ATOM 908 N N . SER A 1 121 ? -6.215 -5.038 -13.095 1.00 94.00 121 SER A N 1
ATOM 909 C CA . SER A 1 121 ? -5.512 -5.241 -14.367 1.00 94.00 121 SER A CA 1
ATOM 910 C C . SER A 1 121 ? -4.667 -4.051 -14.832 1.00 94.00 121 SER A C 1
ATOM 912 O O . SER A 1 121 ? -3.846 -4.206 -15.730 1.00 94.00 121 SER A O 1
ATOM 914 N N . GLU A 1 122 ? -4.886 -2.855 -14.281 1.00 93.88 122 GLU A N 1
ATOM 915 C CA . GLU A 1 122 ? -4.107 -1.660 -14.627 1.00 93.88 122 GLU A CA 1
ATOM 916 C C . GLU A 1 122 ? -2.751 -1.603 -13.921 1.00 93.88 122 GLU A C 1
ATOM 918 O O . GLU A 1 122 ? -1.914 -0.766 -14.266 1.00 93.88 122 GLU A O 1
ATOM 923 N N . TYR A 1 123 ? -2.521 -2.487 -12.950 1.00 95.00 123 TYR A N 1
ATOM 924 C CA . TYR A 1 123 ? -1.323 -2.480 -12.133 1.00 95.00 123 TYR A CA 1
ATOM 925 C C . TYR A 1 123 ? -0.569 -3.797 -12.184 1.00 95.00 123 TYR A C 1
ATOM 927 O O . TYR A 1 123 ? -1.125 -4.890 -12.269 1.00 95.00 123 TYR A O 1
ATOM 935 N N . GLU A 1 124 ? 0.744 -3.681 -12.041 1.00 96.31 124 GLU A N 1
ATOM 936 C CA . GLU A 1 124 ? 1.604 -4.820 -11.785 1.00 96.31 124 GLU A CA 1
ATOM 937 C C . GLU A 1 124 ? 1.655 -5.080 -10.276 1.00 96.31 124 GLU A C 1
ATOM 939 O O . GLU A 1 124 ? 2.439 -4.472 -9.546 1.00 96.31 124 GLU A O 1
ATOM 944 N N . CYS A 1 125 ? 0.775 -5.956 -9.789 1.00 97.12 125 CYS A N 1
ATOM 945 C CA . CYS A 1 125 ? 0.703 -6.279 -8.368 1.00 97.12 125 CYS A CA 1
ATOM 946 C C . CYS A 1 125 ? 1.907 -7.117 -7.915 1.00 97.12 125 CYS A C 1
ATOM 948 O O . CYS A 1 125 ? 2.197 -8.182 -8.469 1.00 97.12 125 CYS A O 1
ATOM 950 N N . VAL A 1 126 ? 2.585 -6.634 -6.875 1.00 97.38 126 VAL A N 1
ATOM 951 C CA . VAL A 1 126 ? 3.782 -7.234 -6.278 1.00 97.38 126 VAL A CA 1
ATOM 952 C C . VAL A 1 126 ? 3.375 -8.192 -5.168 1.00 97.38 126 VAL A C 1
ATOM 954 O O . VAL A 1 126 ? 3.631 -9.388 -5.249 1.00 97.38 126 VAL A O 1
ATOM 957 N N . ASP A 1 127 ? 2.672 -7.697 -4.162 1.00 96.44 127 ASP A N 1
ATOM 958 C CA . ASP A 1 127 ? 2.144 -8.496 -3.064 1.00 96.44 127 ASP A CA 1
ATOM 959 C C . ASP A 1 127 ? 0.881 -7.836 -2.495 1.00 96.44 127 ASP A C 1
ATOM 961 O O . ASP A 1 127 ? 0.541 -6.691 -2.802 1.00 96.44 127 ASP A O 1
ATOM 965 N N . ALA A 1 128 ? 0.128 -8.611 -1.723 1.00 97.69 128 ALA A N 1
ATOM 966 C CA . ALA A 1 128 ? -1.128 -8.196 -1.126 1.00 97.69 128 ALA A CA 1
ATOM 967 C C . ALA A 1 128 ? -1.175 -8.604 0.342 1.00 97.69 128 ALA A C 1
ATOM 969 O O . ALA A 1 128 ? -0.784 -9.712 0.710 1.00 97.69 128 ALA A O 1
ATOM 970 N N . VAL A 1 129 ? -1.726 -7.732 1.175 1.00 97.81 129 VAL A N 1
ATOM 971 C CA . VAL A 1 129 ? -2.159 -8.048 2.532 1.00 97.81 129 VAL A CA 1
ATOM 972 C C . VAL A 1 129 ? -3.673 -7.960 2.546 1.00 97.81 129 VAL A C 1
ATOM 974 O O . VAL A 1 129 ? -4.223 -6.867 2.471 1.00 97.81 129 VAL A O 1
ATOM 977 N N . ILE A 1 130 ? -4.339 -9.110 2.616 1.00 96.75 130 ILE A N 1
ATOM 978 C CA . ILE A 1 130 ? -5.802 -9.213 2.643 1.00 96.75 130 ILE A CA 1
ATOM 979 C C . ILE A 1 130 ? -6.285 -9.008 4.085 1.00 96.75 130 ILE A C 1
ATOM 981 O O . ILE A 1 130 ? -5.755 -9.628 5.015 1.00 96.75 130 ILE A O 1
ATOM 985 N N . LEU A 1 131 ? -7.271 -8.128 4.273 1.00 93.81 131 LEU A N 1
ATOM 986 C CA . LEU A 1 131 ? -7.718 -7.648 5.581 1.00 93.81 131 LEU A CA 1
ATOM 987 C C . LEU A 1 131 ? -8.865 -8.509 6.119 1.00 93.81 131 LEU A C 1
ATOM 989 O O . LEU A 1 131 ? -10.026 -8.178 5.918 1.00 93.81 131 LEU A O 1
ATOM 993 N N . TYR A 1 132 ? -8.553 -9.568 6.867 1.00 91.25 132 TYR A N 1
ATOM 994 C CA . TYR A 1 132 ? -9.571 -10.283 7.642 1.00 91.25 132 TYR A CA 1
ATOM 995 C C . TYR A 1 132 ? -9.682 -9.725 9.060 1.00 91.25 132 TYR A C 1
ATOM 997 O O . TYR A 1 132 ? -8.675 -9.498 9.734 1.00 91.25 132 TYR A O 1
ATOM 1005 N N . GLU A 1 133 ? -10.903 -9.566 9.562 1.00 85.00 133 GLU A N 1
ATOM 1006 C CA . GLU A 1 133 ? -11.134 -9.318 10.985 1.00 85.00 133 GLU A CA 1
ATOM 1007 C C . GLU A 1 133 ? -10.851 -10.595 11.793 1.00 85.00 133 GLU A C 1
ATOM 1009 O O . GLU A 1 133 ? -11.252 -11.698 11.404 1.00 85.00 133 GLU A O 1
ATOM 1014 N N . ARG A 1 134 ? -10.170 -10.487 12.944 1.00 79.50 134 ARG A N 1
ATOM 1015 C CA . ARG A 1 134 ? -10.039 -11.648 13.834 1.00 79.50 134 ARG A CA 1
ATOM 1016 C C . ARG A 1 134 ? -11.377 -11.950 14.486 1.00 79.50 134 ARG A C 1
ATOM 1018 O O . ARG A 1 134 ? -11.847 -11.206 15.344 1.00 79.50 134 ARG A O 1
ATOM 1025 N N . PHE A 1 135 ? -11.906 -13.138 14.212 1.00 58.53 135 PHE A N 1
ATOM 1026 C CA . PHE A 1 135 ? -12.947 -13.767 15.023 1.00 58.53 135 PHE A CA 1
ATOM 1027 C C . PHE A 1 135 ? -12.379 -14.250 16.372 1.00 58.53 135 PHE A C 1
ATOM 1029 O O . PHE A 1 135 ? -12.402 -15.433 16.703 1.00 58.53 135 PHE A O 1
ATOM 1036 N N . HIS A 1 136 ? -11.845 -13.339 17.182 1.00 48.00 136 HIS A N 1
ATOM 1037 C CA . HIS A 1 136 ? -11.561 -13.587 18.595 1.00 48.00 136 HIS A CA 1
ATOM 1038 C C . HIS A 1 136 ? -12.513 -12.772 19.468 1.00 48.00 136 HIS A C 1
ATOM 1040 O O . HIS A 1 136 ? -12.114 -12.011 20.341 1.00 48.00 136 HIS A O 1
ATOM 1046 N N . ARG A 1 137 ? -13.816 -13.007 19.270 1.00 47.09 137 ARG A N 1
ATOM 1047 C CA . ARG A 1 137 ? -14.756 -13.012 20.393 1.00 47.09 137 ARG A CA 1
ATOM 1048 C C . ARG A 1 137 ? -14.720 -14.408 20.999 1.00 47.09 137 ARG A C 1
ATOM 1050 O O . ARG A 1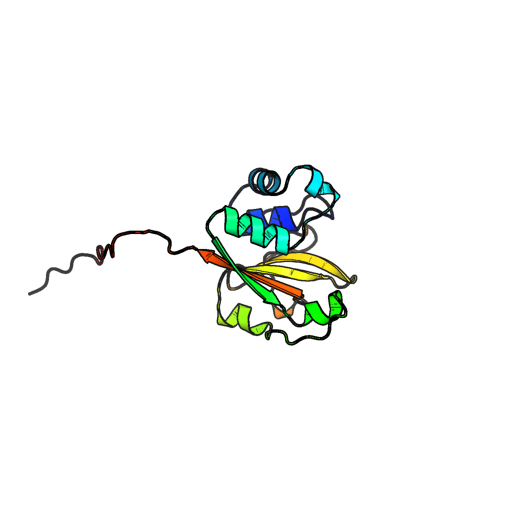 137 ? -15.435 -15.305 20.564 1.00 47.09 137 ARG A O 1
ATOM 1057 N N . GLY A 1 138 ? -13.845 -14.607 21.979 1.00 41.72 138 GLY A N 1
ATOM 1058 C CA . GLY A 1 138 ? -14.016 -15.719 22.903 1.00 41.72 138 GLY A CA 1
ATOM 1059 C C . GLY A 1 138 ? -15.377 -15.570 23.585 1.00 41.72 138 GLY A C 1
ATOM 1060 O O . GLY A 1 138 ? -15.576 -14.632 24.348 1.00 41.72 138 GLY A O 1
ATOM 1061 N N . GLY A 1 139 ? -16.303 -16.479 23.282 1.00 42.88 139 GLY A N 1
ATOM 1062 C CA . GLY A 1 139 ? -17.583 -16.609 23.974 1.00 42.88 139 GLY A CA 1
ATOM 1063 C C . GLY A 1 139 ? -18.802 -16.122 23.185 1.00 42.88 139 GLY A C 1
ATOM 1064 O O . GLY A 1 139 ? -18.927 -14.950 22.850 1.00 42.88 139 GLY A O 1
ATOM 1065 N N . PHE A 1 140 ? -19.740 -17.054 23.014 1.00 36.19 140 PHE A N 1
ATOM 1066 C CA . PHE A 1 140 ? -21.110 -16.908 22.518 1.00 36.19 140 PHE A CA 1
ATOM 1067 C C . PHE A 1 140 ? -21.320 -16.760 21.006 1.00 36.19 140 PHE A C 1
ATOM 1069 O O . PHE A 1 140 ? -21.298 -15.677 20.424 1.00 36.19 140 PHE A O 1
ATOM 1076 N N . LEU A 1 141 ? -21.745 -17.887 20.423 1.00 49.44 141 LEU A N 1
ATOM 1077 C CA . LEU A 1 141 ? -22.855 -17.924 19.474 1.00 49.44 141 LEU A CA 1
ATOM 1078 C C . LEU A 1 141 ? -24.013 -17.066 20.018 1.00 49.44 141 LEU A C 1
ATOM 1080 O O . LEU A 1 141 ? -24.880 -17.545 20.745 1.00 49.44 141 LEU A O 1
ATOM 1084 N N . SER A 1 142 ? -24.030 -15.784 19.669 1.00 40.03 142 SER A N 1
ATOM 1085 C CA . SER A 1 142 ? -25.214 -14.940 19.773 1.00 40.03 142 SER A CA 1
ATOM 1086 C C . SER A 1 142 ? -25.968 -15.032 18.452 1.00 40.03 142 SER A C 1
ATOM 1088 O O . SER A 1 142 ? -25.962 -14.113 17.634 1.00 40.03 142 SER A O 1
ATOM 1090 N N . ASN A 1 143 ? -26.648 -16.160 18.257 1.00 45.38 143 ASN A N 1
ATOM 1091 C CA . ASN A 1 143 ? -27.829 -16.184 17.411 1.00 45.38 143 ASN A CA 1
ATOM 1092 C C . ASN A 1 143 ? -28.863 -15.266 18.075 1.00 45.38 143 ASN A C 1
ATOM 1094 O O . ASN A 1 143 ? -29.450 -15.660 19.080 1.00 45.38 143 ASN A O 1
ATOM 1098 N N . ARG A 1 144 ? -29.043 -14.043 17.558 1.00 39.22 144 ARG A N 1
ATOM 1099 C CA . ARG A 1 144 ? -30.290 -13.256 17.647 1.00 39.22 144 ARG A CA 1
ATOM 1100 C C . ARG A 1 144 ? -30.145 -11.911 16.932 1.00 39.22 144 ARG A C 1
ATOM 1102 O O . ARG A 1 144 ? -29.625 -10.955 17.497 1.00 39.22 144 ARG A O 1
ATOM 1109 N N . LYS A 1 145 ? -30.700 -11.834 15.721 1.00 35.47 145 LYS A N 1
ATOM 1110 C CA . LYS A 1 145 ? -31.888 -11.015 15.398 1.00 35.47 145 LYS A CA 1
ATOM 1111 C C . LYS A 1 145 ? -32.165 -11.098 13.890 1.00 35.47 145 LYS A C 1
ATOM 1113 O O . LYS A 1 145 ? -31.864 -10.184 13.135 1.00 35.47 145 LYS A O 1
ATOM 1118 N N . GLY A 1 146 ? -32.759 -12.216 13.476 1.00 34.59 146 GLY A N 1
ATOM 1119 C CA . GLY A 1 146 ? -33.722 -12.202 12.379 1.00 34.59 146 GLY A CA 1
ATOM 1120 C C . GLY A 1 146 ? -35.050 -11.731 12.962 1.00 34.59 146 GLY A C 1
ATOM 1121 O O . GLY A 1 146 ? -35.447 -12.187 14.035 1.00 34.59 146 GLY A O 1
ATOM 1122 N N . LEU A 1 147 ? -35.637 -10.732 12.318 1.00 37.50 147 LEU A N 1
ATOM 1123 C CA . LEU A 1 147 ? -36.852 -10.054 12.728 1.00 37.50 147 LEU A CA 1
ATOM 1124 C C . LEU A 1 147 ? -38.068 -10.985 12.798 1.00 37.50 147 LEU A C 1
ATOM 1126 O O . LEU A 1 147 ? -38.125 -12.030 12.159 1.00 37.50 147 LEU A O 1
ATOM 1130 N N . MET A 1 148 ? -39.023 -10.511 13.593 1.00 41.34 148 MET A N 1
ATOM 1131 C CA . MET A 1 148 ? -40.423 -10.906 13.673 1.00 41.34 148 MET A CA 1
ATOM 1132 C C . MET A 1 148 ? -41.019 -11.370 12.340 1.00 41.34 148 MET A C 1
ATOM 1134 O O . MET A 1 148 ? -40.881 -10.704 11.316 1.00 41.34 148 MET A O 1
ATOM 1138 N N . GLY A 1 149 ? -41.781 -12.453 12.426 1.00 34.19 149 GLY A N 1
ATOM 1139 C CA . GLY A 1 149 ? -42.822 -12.816 11.482 1.00 34.19 149 GLY A CA 1
ATOM 1140 C C . GLY A 1 149 ? -43.903 -13.558 12.253 1.00 34.19 149 GLY A C 1
ATOM 1141 O O . GLY A 1 149 ? -43.824 -14.773 12.398 1.00 34.19 149 GLY A O 1
ATOM 1142 N N . ASP A 1 150 ? -44.859 -12.807 12.802 1.00 42.97 150 ASP A N 1
ATOM 1143 C CA . ASP A 1 150 ? -46.170 -13.343 13.162 1.00 42.97 150 ASP A CA 1
ATOM 1144 C C . ASP A 1 150 ? -46.828 -13.889 11.888 1.00 42.97 150 ASP A C 1
ATOM 1146 O O . ASP A 1 150 ? -46.834 -13.207 10.859 1.00 42.97 150 ASP A O 1
ATOM 1150 N N . GLY A 1 151 ? -47.396 -15.095 11.940 1.00 40.97 151 GLY A N 1
ATOM 1151 C CA . GLY A 1 151 ? -48.148 -15.620 10.804 1.00 40.97 151 GLY A CA 1
ATOM 1152 C C . GLY A 1 151 ? -48.560 -17.084 10.906 1.00 40.97 151 GLY A C 1
ATOM 1153 O O . GLY A 1 151 ? -47.869 -17.931 10.350 1.00 40.97 151 GLY A O 1
ATOM 1154 N N . LEU A 1 152 ? -49.746 -17.279 11.504 1.00 37.47 152 LEU A N 1
ATOM 1155 C CA . LEU A 1 152 ? -50.693 -18.410 11.403 1.00 37.47 152 LEU A CA 1
ATOM 1156 C C . LEU A 1 152 ? -50.345 -19.723 12.122 1.00 37.47 152 LEU A C 1
ATOM 1158 O O . LEU A 1 152 ? -49.495 -20.496 11.634 1.00 37.47 152 LEU A O 1
#

Organism: Pseudomonas putida (NCBI:txid303)

pLDDT: mean 88.53, std 17.49, range [34.19, 98.44]